Protein AF-A0A8S3IRJ2-F1 (afdb_monomer)

Nearest PDB structures (foldseek):
  6fqr-assembly1_A  TM=7.880E-01  e=3.127E-01  Homo sapiens
  2cqh-assembly1_A  TM=6.986E-01  e=9.608E-02  Homo sapiens
  7yex-assembly1_A  TM=8.022E-01  e=1.017E+00  Mus musculus
  8idf-assembly1_A  TM=6.172E-01  e=3.127E-01  Homo sapiens
  8fnk-assembly1_13  TM=5.328E-01  e=3.565E-01  Trypanosoma brucei

Secondary structure (DSSP, 8-state):
---HHHHHHHHHHHHHHHHHHHT---S-------PPPHHHHHHHHHHHHHHHHHHHHHTEEEEE--TT--HHHHHHHHHHTT---SEEEE-TTSEEEEE-SSHHHHHHHHHHS-TTTTSHHHHHHHHHH--

Mean predicted aligned error: 14.01 Å

Foldseek 3Di:
DDPPPPVVVVVVVVVVVVVVVVPPPPPPPPVPPPPPPPVRVVVVVVVVVVVVVVVQVVQKDKAAADPVDDPVNVVVVCVVLVQDFPDWDADPRRIIITTHPDPVSSVSCPVSDDRCCRPPVVVVVVVVVPD

Organism: NCBI:txid392030

Sequence (131 aa):
MMHVHYNYRLDFSNIILNFLNALHLDDDIYENNKHRSASAIKRRNKQRNLKLKEIQKSYTISRDVSPLWSYAYLKTFLKYHTIQYASLSIMKNNILNLRFNNLYHLQFADHALPTNTFDCEHFSRWIDQNP

Radius of gyration: 32.08 Å; Cα contacts (8 Å, |Δi|>4): 91; chains: 1; bounding box: 80×58×66 Å

Structure (mmCIF, N/CA/C/O backbone):
data_AF-A0A8S3IRJ2-F1
#
_entry.id   AF-A0A8S3IRJ2-F1
#
loop_
_atom_site.group_PDB
_atom_site.id
_atom_site.type_symbol
_atom_site.label_atom_id
_atom_site.label_alt_id
_atom_site.label_comp_id
_atom_site.label_asym_id
_atom_site.label_entity_id
_atom_site.label_seq_id
_atom_site.pdbx_PDB_ins_code
_atom_site.Cartn_x
_atom_site.Cartn_y
_atom_site.Cartn_z
_atom_site.occupancy
_atom_site.B_iso_or_equiv
_atom_site.auth_seq_id
_atom_site.auth_comp_id
_atom_site.auth_asym_id
_atom_site.auth_atom_id
_atom_site.pdbx_PDB_model_num
ATOM 1 N N . MET A 1 1 ? 64.850 -44.206 -16.322 1.00 45.62 1 MET A N 1
ATOM 2 C CA . MET A 1 1 ? 64.138 -42.935 -16.073 1.00 45.62 1 MET A CA 1
ATOM 3 C C . MET A 1 1 ? 63.985 -42.235 -17.418 1.00 45.62 1 MET A C 1
ATOM 5 O O . MET A 1 1 ? 64.905 -41.567 -17.859 1.00 45.62 1 MET A O 1
ATOM 9 N N . MET A 1 2 ? 62.900 -42.521 -18.144 1.00 36.59 2 MET A N 1
ATOM 10 C CA . MET A 1 2 ? 62.625 -41.935 -19.460 1.00 36.59 2 MET A CA 1
ATOM 11 C C . MET A 1 2 ? 61.374 -41.068 -19.345 1.00 36.59 2 MET A C 1
ATOM 13 O O . MET A 1 2 ? 60.336 -41.529 -18.874 1.00 36.59 2 MET A O 1
ATOM 17 N N . HIS A 1 3 ? 61.508 -39.806 -19.744 1.00 52.00 3 HIS A N 1
ATOM 18 C CA . HIS A 1 3 ? 60.465 -38.787 -19.798 1.00 52.00 3 HIS A CA 1
ATOM 19 C C . HIS A 1 3 ? 59.419 -39.124 -20.876 1.00 52.00 3 HIS A C 1
ATOM 21 O O . HIS A 1 3 ? 59.304 -38.437 -21.882 1.00 52.00 3 HIS A O 1
ATOM 27 N N . VAL A 1 4 ? 58.630 -40.183 -20.681 1.00 50.25 4 VAL A N 1
ATOM 28 C CA . VAL A 1 4 ? 57.547 -40.551 -21.618 1.00 50.25 4 VAL A CA 1
ATOM 29 C C . VAL A 1 4 ? 56.324 -39.628 -21.455 1.00 50.25 4 VAL A C 1
ATOM 31 O O . VAL A 1 4 ? 55.451 -39.574 -22.313 1.00 50.25 4 VAL A O 1
ATOM 34 N N . HIS A 1 5 ? 56.272 -38.832 -20.383 1.00 49.53 5 HIS A N 1
ATOM 35 C CA . HIS A 1 5 ? 55.112 -37.997 -20.055 1.00 49.53 5 HIS A CA 1
ATOM 36 C C . HIS A 1 5 ? 55.111 -36.599 -20.706 1.00 49.53 5 HIS A C 1
ATOM 38 O O . HIS A 1 5 ? 54.064 -35.960 -20.761 1.00 49.53 5 HIS A O 1
ATOM 44 N N . TYR A 1 6 ? 56.260 -36.096 -21.183 1.00 49.59 6 TYR A N 1
ATOM 45 C CA . TYR A 1 6 ? 56.361 -34.707 -21.665 1.00 49.59 6 TYR A CA 1
ATOM 46 C C . TYR A 1 6 ? 55.951 -34.552 -23.140 1.00 49.59 6 TYR A C 1
ATOM 48 O O . TYR A 1 6 ? 55.292 -33.575 -23.490 1.00 49.59 6 TYR A O 1
ATOM 56 N N . ASN A 1 7 ? 56.246 -35.549 -23.981 1.00 53.53 7 ASN A N 1
ATOM 57 C CA . ASN A 1 7 ? 55.921 -35.502 -25.414 1.00 53.53 7 ASN A CA 1
ATOM 58 C C . ASN A 1 7 ? 54.410 -35.604 -25.677 1.00 53.53 7 ASN A C 1
ATOM 60 O O . ASN A 1 7 ? 53.880 -34.845 -26.481 1.00 53.53 7 ASN A O 1
ATOM 64 N N . TYR A 1 8 ? 53.687 -36.424 -24.904 1.00 56.03 8 TYR A N 1
ATOM 65 C CA . TYR A 1 8 ? 52.225 -36.539 -25.012 1.00 56.03 8 TYR A CA 1
ATOM 66 C C . TYR A 1 8 ? 51.491 -35.219 -24.744 1.00 56.03 8 TYR A C 1
ATOM 68 O O . TYR A 1 8 ? 50.435 -34.959 -25.318 1.00 56.03 8 TYR A O 1
ATOM 76 N N . ARG A 1 9 ? 52.041 -34.371 -23.867 1.00 57.44 9 ARG A N 1
ATOM 77 C CA . ARG A 1 9 ? 51.439 -33.078 -23.522 1.00 57.44 9 ARG A CA 1
ATOM 78 C C . ARG A 1 9 ? 51.572 -32.072 -24.663 1.00 57.44 9 ARG A C 1
ATOM 80 O O . ARG A 1 9 ? 50.619 -31.343 -24.918 1.00 57.44 9 ARG A O 1
ATOM 87 N N . LEU A 1 10 ? 52.724 -32.072 -25.338 1.00 59.81 10 LEU A N 1
ATOM 88 C CA . LEU A 1 10 ? 52.991 -31.232 -26.506 1.00 59.81 10 LEU A CA 1
ATOM 89 C C . LEU A 1 10 ? 52.119 -31.651 -27.695 1.00 59.81 10 LEU A C 1
ATOM 91 O O . LEU A 1 10 ? 51.469 -30.799 -28.301 1.00 59.81 10 LEU A O 1
ATOM 95 N N . ASP A 1 11 ? 52.010 -32.954 -27.955 1.00 63.59 11 ASP A N 1
ATOM 96 C CA . ASP A 1 11 ? 51.178 -33.482 -29.040 1.00 63.59 11 ASP A CA 1
ATOM 97 C C . ASP A 1 11 ? 49.690 -33.202 -28.806 1.00 63.59 11 ASP A C 1
ATOM 99 O O . ASP A 1 11 ? 48.995 -32.737 -29.709 1.00 63.59 11 ASP A O 1
ATOM 103 N N . PHE A 1 12 ? 49.202 -33.373 -27.574 1.00 66.88 12 PHE A N 1
ATOM 104 C CA . PHE A 1 12 ? 47.819 -33.040 -27.234 1.00 66.88 12 PHE A CA 1
ATOM 105 C C . PHE A 1 12 ? 47.545 -31.533 -27.329 1.00 66.88 12 PHE A C 1
ATOM 107 O O . PHE A 1 12 ? 46.512 -31.129 -27.864 1.00 66.88 12 PHE A O 1
ATOM 114 N N . SER A 1 13 ? 48.478 -30.685 -26.879 1.00 67.25 13 SER A N 1
ATOM 115 C CA . SER A 1 13 ? 48.338 -29.233 -27.037 1.00 67.25 13 SER A CA 1
ATOM 116 C C . SER A 1 13 ? 48.33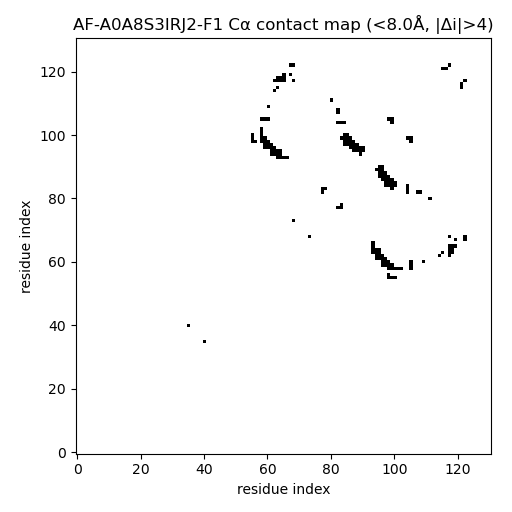6 -28.803 -28.501 1.00 67.25 13 SER A C 1
ATOM 118 O O . SER A 1 13 ? 47.549 -27.934 -28.861 1.00 67.25 13 SER A O 1
ATOM 120 N N . ASN A 1 14 ? 49.135 -29.449 -29.354 1.00 69.44 14 ASN A N 1
ATOM 121 C CA . ASN A 1 14 ? 49.165 -29.177 -30.789 1.00 69.44 14 ASN A CA 1
ATOM 122 C C . ASN A 1 14 ? 47.888 -29.648 -31.488 1.00 69.44 14 ASN A C 1
ATOM 124 O O . ASN A 1 14 ? 47.408 -28.965 -32.386 1.00 69.44 14 ASN A O 1
ATOM 128 N N . ILE A 1 15 ? 47.292 -30.763 -31.056 1.00 75.69 15 ILE A N 1
ATOM 129 C CA . ILE A 1 15 ? 45.990 -31.218 -31.561 1.00 75.69 15 ILE A CA 1
ATOM 130 C C . ILE A 1 15 ? 44.884 -30.232 -31.169 1.00 75.69 15 ILE A C 1
ATOM 132 O O . ILE A 1 15 ? 44.079 -29.868 -32.021 1.00 75.69 15 ILE A O 1
ATOM 136 N N . ILE A 1 16 ? 44.864 -29.745 -29.922 1.00 72.44 16 ILE A N 1
ATOM 137 C CA . ILE A 1 16 ? 43.900 -28.720 -29.486 1.00 72.44 16 ILE A CA 1
ATOM 138 C C . ILE A 1 16 ? 44.114 -27.407 -30.245 1.00 72.44 16 ILE A C 1
ATOM 140 O O . ILE A 1 16 ? 43.148 -26.828 -30.726 1.00 72.44 16 ILE A O 1
ATOM 144 N N . LEU A 1 17 ? 45.359 -26.945 -30.383 1.00 71.31 17 LEU A N 1
ATOM 145 C CA . LEU A 1 17 ? 45.693 -25.728 -31.128 1.00 71.31 17 LEU A CA 1
ATOM 146 C C . LEU A 1 17 ? 45.299 -25.844 -32.598 1.00 71.31 17 LEU A C 1
ATOM 148 O O . LEU A 1 17 ? 44.696 -24.926 -33.137 1.00 71.31 17 LEU A O 1
ATOM 152 N N . ASN A 1 18 ? 45.569 -26.981 -33.234 1.00 73.62 18 ASN A N 1
ATOM 153 C CA . ASN A 1 18 ? 45.168 -27.220 -34.615 1.00 73.62 18 ASN A CA 1
ATOM 154 C C . ASN A 1 18 ? 43.654 -27.357 -34.757 1.00 73.62 18 ASN A C 1
ATOM 156 O O . ASN A 1 18 ? 43.125 -26.920 -35.766 1.00 73.62 18 ASN A O 1
ATOM 160 N N . PHE A 1 19 ? 42.948 -27.902 -33.764 1.00 71.56 19 PHE A N 1
ATOM 161 C CA . PHE A 1 19 ? 41.486 -27.925 -33.749 1.00 71.56 19 PHE A CA 1
ATOM 162 C C . PHE A 1 19 ? 40.896 -26.518 -33.578 1.00 71.56 19 PHE A C 1
ATOM 164 O O . PHE A 1 19 ? 39.970 -26.164 -34.295 1.00 71.56 19 PHE A O 1
ATOM 171 N N . LEU A 1 20 ? 41.458 -25.692 -32.688 1.00 67.81 20 LEU A N 1
ATOM 172 C CA . LEU A 1 20 ? 41.060 -24.291 -32.497 1.00 67.81 20 LEU A CA 1
ATOM 173 C C . LEU A 1 20 ? 41.369 -23.428 -33.725 1.00 67.81 20 LEU A C 1
ATOM 175 O O . LEU A 1 20 ? 40.559 -22.587 -34.096 1.00 67.81 20 LEU A O 1
ATOM 179 N N . ASN A 1 21 ? 42.506 -23.663 -34.377 1.00 67.31 21 ASN A N 1
ATOM 180 C CA . ASN A 1 21 ? 42.867 -22.981 -35.613 1.00 67.31 21 ASN A CA 1
ATOM 181 C C . ASN A 1 21 ? 42.010 -23.484 -36.780 1.00 67.31 21 ASN A C 1
ATOM 183 O O . ASN A 1 21 ? 41.504 -22.683 -37.543 1.00 67.31 21 ASN A O 1
ATOM 187 N N . ALA A 1 22 ? 41.779 -24.792 -36.923 1.00 66.75 22 ALA A N 1
ATOM 188 C CA . ALA A 1 22 ? 40.901 -25.349 -37.959 1.00 66.75 22 ALA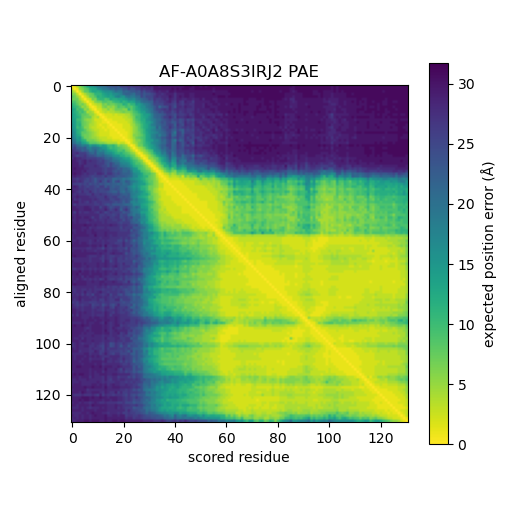 A CA 1
ATOM 189 C C . ALA A 1 22 ? 39.435 -24.951 -37.767 1.00 66.75 22 ALA A C 1
ATOM 191 O O . ALA A 1 22 ? 38.678 -24.929 -38.733 1.00 66.75 22 ALA A O 1
ATOM 192 N N . LEU A 1 23 ? 39.053 -24.612 -36.536 1.00 64.44 23 LEU A N 1
ATOM 193 C CA . LEU A 1 23 ? 37.750 -24.061 -36.229 1.00 64.44 23 LEU A CA 1
ATOM 194 C C . LEU A 1 23 ? 37.517 -22.690 -36.844 1.00 64.44 23 LEU A C 1
ATOM 196 O O . LEU A 1 23 ? 36.357 -22.321 -36.707 1.00 64.44 23 LEU A O 1
ATOM 200 N N . HIS A 1 24 ? 38.533 -22.018 -37.460 1.00 56.50 24 HIS A N 1
ATOM 201 C CA . HIS A 1 24 ? 38.466 -20.735 -38.199 1.00 56.50 24 HIS A CA 1
ATOM 202 C C . HIS A 1 24 ? 37.012 -20.307 -38.313 1.00 56.50 24 HIS A C 1
ATOM 204 O O . HIS A 1 24 ? 36.326 -20.583 -39.299 1.00 56.50 24 HIS A O 1
ATOM 210 N N . LEU A 1 25 ? 36.521 -19.749 -37.204 1.00 56.88 25 LEU A N 1
ATOM 211 C CA . LEU A 1 25 ? 35.229 -19.121 -37.168 1.00 56.88 25 LEU A CA 1
ATOM 212 C C . LEU A 1 25 ? 35.544 -17.921 -38.014 1.00 56.88 25 LEU A C 1
ATOM 214 O O . LEU A 1 25 ? 36.258 -17.041 -37.537 1.00 56.88 25 LEU A O 1
ATOM 218 N N . ASP A 1 26 ? 35.171 -17.994 -39.292 1.00 52.06 26 ASP A N 1
ATOM 219 C CA . ASP A 1 26 ? 35.190 -16.856 -40.185 1.00 52.06 26 ASP A CA 1
ATOM 220 C C . ASP A 1 26 ? 34.823 -15.651 -39.326 1.00 52.06 26 ASP A C 1
ATOM 222 O O . ASP A 1 26 ? 33.768 -15.640 -38.675 1.00 52.06 26 ASP A O 1
ATOM 226 N N . ASP A 1 27 ? 35.744 -14.692 -39.254 1.00 51.06 27 ASP A N 1
ATOM 227 C CA . ASP A 1 27 ? 35.643 -13.432 -38.515 1.00 51.06 27 ASP A CA 1
ATOM 228 C C . ASP A 1 27 ? 34.528 -12.530 -39.102 1.00 51.06 27 ASP A C 1
ATOM 230 O O . ASP A 1 27 ? 34.611 -11.308 -39.110 1.00 51.06 27 ASP A O 1
ATOM 234 N N . ASP A 1 28 ? 33.442 -13.142 -39.568 1.00 54.22 28 ASP A N 1
ATOM 235 C CA . ASP A 1 28 ? 32.173 -12.569 -39.972 1.00 54.22 28 ASP A CA 1
ATOM 236 C C . ASP A 1 28 ? 31.080 -12.857 -38.930 1.00 54.22 28 ASP A C 1
ATOM 238 O O . ASP A 1 28 ? 29.880 -12.772 -39.215 1.00 54.22 28 ASP A O 1
ATOM 242 N N . ILE A 1 29 ? 31.452 -13.038 -37.656 1.00 51.25 29 ILE A N 1
ATOM 243 C CA . ILE A 1 29 ? 30.602 -12.484 -36.599 1.00 51.25 29 ILE A CA 1
ATOM 244 C C . ILE A 1 29 ? 30.775 -10.966 -36.678 1.00 51.25 29 ILE A C 1
ATOM 246 O O . ILE A 1 29 ? 31.377 -10.330 -35.816 1.00 51.25 29 ILE A O 1
ATOM 250 N N . TYR A 1 30 ? 30.190 -10.359 -37.716 1.00 50.56 30 TYR A N 1
ATOM 251 C CA . TYR A 1 30 ? 29.644 -9.024 -37.582 1.00 50.56 30 TYR A CA 1
ATOM 252 C C . TYR A 1 30 ? 28.709 -9.121 -36.381 1.00 50.56 30 TYR A C 1
ATOM 254 O O . TYR A 1 30 ? 27.543 -9.513 -36.505 1.00 50.56 30 TYR A O 1
ATOM 262 N N . GLU A 1 31 ? 29.232 -8.795 -35.198 1.00 52.94 31 GLU A N 1
ATOM 263 C CA . GLU A 1 31 ? 28.433 -8.364 -34.078 1.00 52.94 31 GLU A CA 1
ATOM 264 C C . GLU A 1 31 ? 27.661 -7.170 -34.613 1.00 52.94 31 GLU A C 1
ATOM 266 O O . GLU A 1 31 ? 28.078 -6.012 -34.575 1.00 52.94 31 GLU A O 1
ATOM 271 N N . ASN A 1 32 ? 26.497 -7.476 -35.169 1.00 53.75 32 ASN A N 1
ATOM 272 C CA . ASN A 1 32 ? 25.446 -6.538 -35.431 1.00 53.75 32 ASN A CA 1
ATOM 273 C C . ASN A 1 32 ? 24.942 -6.182 -34.035 1.00 53.75 32 ASN A C 1
ATOM 275 O O . ASN A 1 32 ? 23.872 -6.616 -33.600 1.00 53.75 32 ASN A O 1
ATOM 279 N N . ASN A 1 33 ? 25.773 -5.432 -33.305 1.00 57.97 33 ASN A N 1
ATOM 280 C CA . ASN A 1 33 ? 25.477 -4.740 -32.077 1.00 57.97 33 ASN A CA 1
ATOM 281 C C . ASN A 1 33 ? 24.428 -3.707 -32.471 1.00 57.97 33 ASN A C 1
ATOM 283 O O . ASN A 1 33 ? 24.690 -2.510 -32.561 1.00 57.97 33 ASN A O 1
ATOM 287 N N . LYS A 1 34 ? 23.206 -4.185 -32.743 1.00 63.62 34 LYS A N 1
ATOM 288 C CA . LYS A 1 34 ? 21.981 -3.406 -32.878 1.00 63.62 34 LYS A CA 1
ATOM 289 C C . LYS A 1 34 ? 21.650 -2.893 -31.487 1.00 63.62 34 LYS A C 1
ATOM 291 O O . LYS A 1 34 ? 20.633 -3.227 -30.875 1.00 63.62 34 LYS A O 1
ATOM 296 N N . HIS A 1 35 ? 22.560 -2.085 -30.967 1.00 71.69 35 HIS A N 1
ATOM 297 C CA . HIS A 1 35 ? 22.385 -1.346 -29.757 1.00 71.69 35 HIS A CA 1
ATOM 298 C C . HIS A 1 35 ? 21.279 -0.353 -30.065 1.00 71.69 35 HIS A C 1
ATOM 300 O O . HIS A 1 35 ? 21.356 0.461 -30.988 1.00 71.69 35 HIS A O 1
ATOM 306 N N . ARG A 1 36 ? 20.174 -0.483 -29.337 1.00 76.12 36 ARG A N 1
ATOM 307 C CA . ARG A 1 36 ? 19.065 0.451 -29.481 1.00 76.12 36 ARG A CA 1
ATOM 308 C C . ARG A 1 36 ? 19.604 1.856 -29.241 1.00 76.12 36 ARG A C 1
ATOM 310 O O . ARG A 1 36 ? 20.340 2.073 -28.279 1.00 76.12 36 ARG A O 1
ATOM 317 N N . SER A 1 37 ? 19.189 2.804 -30.076 1.00 87.56 37 SER A N 1
ATOM 318 C CA . SER A 1 37 ? 19.514 4.208 -29.850 1.00 87.56 37 SER A CA 1
ATOM 319 C C . SER A 1 37 ? 19.069 4.637 -28.447 1.00 87.56 37 SER A C 1
ATOM 321 O O . SER A 1 37 ? 18.091 4.116 -27.890 1.00 87.56 37 SER A O 1
ATOM 323 N N . ALA A 1 38 ? 19.753 5.627 -27.876 1.00 87.31 38 ALA A N 1
ATOM 324 C CA . ALA A 1 38 ? 19.397 6.170 -26.567 1.00 87.31 38 ALA A CA 1
ATOM 325 C C . ALA A 1 38 ? 17.920 6.610 -26.507 1.00 87.31 38 ALA A C 1
ATOM 327 O O . ALA A 1 38 ? 17.234 6.383 -25.507 1.00 87.31 38 ALA A O 1
ATOM 328 N N . SER A 1 39 ? 17.389 7.160 -27.606 1.00 91.88 39 SER A N 1
ATOM 329 C CA . SER A 1 39 ? 15.978 7.539 -27.728 1.00 91.88 39 SER A CA 1
ATOM 330 C C . SER A 1 39 ? 15.035 6.328 -27.699 1.00 91.88 39 SER A C 1
ATOM 332 O O . SER A 1 39 ? 14.017 6.366 -27.000 1.00 91.88 39 SER A O 1
ATOM 334 N N . ALA A 1 40 ? 15.381 5.222 -28.367 1.00 89.62 40 ALA A N 1
ATOM 335 C CA . ALA A 1 40 ? 14.606 3.982 -28.333 1.00 89.62 40 ALA A CA 1
ATOM 336 C C . ALA A 1 40 ? 14.619 3.325 -26.940 1.00 89.62 40 ALA A C 1
ATOM 338 O O . ALA A 1 40 ? 13.572 2.874 -26.463 1.00 89.62 40 ALA A O 1
ATOM 339 N N . ILE A 1 41 ? 15.766 3.326 -26.248 1.00 89.50 41 ILE A N 1
ATOM 340 C CA . ILE A 1 41 ? 15.876 2.853 -24.857 1.00 89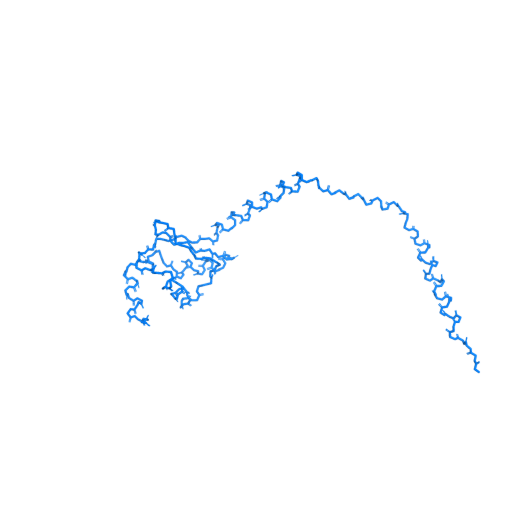.50 41 ILE A CA 1
ATOM 341 C C . ILE A 1 41 ? 15.015 3.720 -23.931 1.00 89.50 41 ILE A C 1
ATOM 343 O O . ILE A 1 41 ? 14.204 3.187 -23.169 1.00 89.50 41 ILE A O 1
ATOM 347 N N . LYS A 1 42 ? 15.127 5.051 -24.032 1.00 94.12 42 LYS A N 1
ATOM 348 C CA . LYS A 1 42 ? 14.343 6.002 -23.229 1.00 94.12 42 LYS A CA 1
ATOM 349 C C . LYS A 1 42 ? 12.842 5.805 -23.439 1.00 94.12 42 LYS A C 1
ATOM 351 O O . LYS A 1 42 ? 12.093 5.749 -22.463 1.00 94.12 42 LYS A O 1
ATOM 356 N N . ARG A 1 43 ? 12.396 5.627 -24.690 1.00 92.06 43 ARG A N 1
ATOM 357 C CA . ARG A 1 43 ? 10.988 5.351 -25.020 1.00 92.06 43 ARG A CA 1
ATOM 358 C C . ARG A 1 43 ? 10.505 4.043 -24.390 1.00 92.06 43 ARG A C 1
ATOM 360 O O . ARG A 1 43 ? 9.453 4.039 -23.752 1.00 92.06 43 ARG A O 1
ATOM 367 N N . ARG A 1 44 ? 11.285 2.959 -24.500 1.00 93.31 44 ARG A N 1
ATOM 368 C CA . ARG A 1 44 ? 10.962 1.663 -23.877 1.00 93.31 44 ARG A CA 1
ATOM 369 C C . ARG A 1 44 ? 10.860 1.775 -22.356 1.00 93.31 44 ARG A C 1
ATOM 371 O O . ARG A 1 44 ? 9.898 1.290 -21.770 1.00 93.31 44 ARG A O 1
ATOM 378 N N . ASN A 1 45 ? 11.833 2.417 -21.714 1.00 93.81 45 ASN A N 1
ATOM 379 C CA . ASN A 1 45 ? 11.854 2.567 -20.260 1.00 93.81 45 ASN A CA 1
ATOM 380 C C . ASN A 1 45 ? 10.689 3.436 -19.772 1.00 93.81 45 ASN A C 1
ATOM 382 O O . ASN A 1 45 ? 10.067 3.098 -18.771 1.00 93.81 45 ASN A O 1
ATOM 386 N N . LYS A 1 46 ? 10.322 4.493 -20.513 1.00 94.69 46 LYS A N 1
ATOM 387 C CA . LYS A 1 46 ? 9.113 5.282 -20.233 1.00 94.69 46 LYS A CA 1
ATOM 388 C C . LYS A 1 46 ? 7.861 4.400 -20.246 1.00 94.69 46 LYS A C 1
ATOM 390 O O . LYS A 1 46 ? 7.110 4.423 -19.279 1.00 94.69 46 LYS A O 1
ATOM 395 N N . GLN A 1 47 ? 7.664 3.594 -21.292 1.00 92.94 47 GLN A N 1
ATOM 396 C CA . GLN A 1 47 ? 6.521 2.672 -21.382 1.00 92.94 47 GLN A CA 1
ATOM 397 C C . GLN A 1 47 ? 6.521 1.638 -20.249 1.00 92.94 47 GLN A C 1
ATOM 399 O O . GLN A 1 47 ? 5.491 1.418 -19.618 1.00 92.94 47 GLN A O 1
ATOM 404 N N . ARG A 1 48 ? 7.678 1.037 -19.945 1.00 92.62 48 ARG A N 1
ATOM 405 C CA . ARG A 1 48 ? 7.826 0.095 -18.826 1.00 92.62 48 ARG A CA 1
ATOM 406 C C . ARG A 1 48 ? 7.470 0.748 -17.490 1.00 92.62 48 ARG A C 1
ATOM 408 O O . ARG A 1 48 ? 6.729 0.161 -16.713 1.00 92.62 48 ARG A O 1
ATOM 415 N N . ASN A 1 49 ? 7.961 1.957 -17.235 1.00 93.06 49 ASN A N 1
ATOM 416 C CA . ASN A 1 49 ? 7.694 2.677 -15.993 1.00 93.06 49 ASN A CA 1
ATOM 417 C C . ASN A 1 49 ? 6.217 3.051 -15.849 1.00 93.06 49 ASN A C 1
ATOM 419 O O . ASN A 1 49 ? 5.694 2.995 -14.742 1.00 93.06 49 ASN A O 1
ATOM 423 N N . LEU A 1 50 ? 5.539 3.409 -16.944 1.00 92.06 50 LEU A N 1
ATOM 424 C CA . LEU A 1 50 ? 4.096 3.660 -16.929 1.00 92.06 50 LEU A CA 1
ATOM 425 C C . LEU A 1 50 ? 3.319 2.396 -16.545 1.00 92.06 50 LEU A C 1
ATOM 427 O O . LEU A 1 50 ? 2.555 2.441 -15.587 1.00 92.06 50 LEU A O 1
ATOM 431 N N . LYS A 1 51 ? 3.616 1.257 -17.184 1.00 89.69 51 LYS A N 1
ATOM 432 C CA . LYS A 1 51 ? 3.008 -0.038 -16.832 1.00 89.69 51 LYS A CA 1
ATOM 433 C C . LYS A 1 51 ? 3.250 -0.416 -15.370 1.00 89.69 51 LYS A C 1
ATOM 435 O O . LYS A 1 51 ? 2.335 -0.833 -14.673 1.00 89.69 51 LYS A O 1
ATOM 440 N N . LEU A 1 52 ? 4.477 -0.236 -14.875 1.00 85.88 52 LEU A N 1
ATOM 441 C CA . LEU A 1 52 ? 4.800 -0.505 -13.471 1.00 85.88 52 LEU A CA 1
ATOM 442 C C . LEU A 1 52 ? 4.020 0.404 -12.513 1.00 85.88 52 LEU A C 1
ATOM 444 O O . LEU A 1 52 ? 3.567 -0.068 -11.475 1.00 85.88 52 LEU A O 1
ATOM 448 N N . LYS A 1 53 ? 3.835 1.685 -12.853 1.00 85.12 53 LYS A N 1
ATOM 449 C CA . LYS A 1 53 ? 3.011 2.606 -12.056 1.00 85.12 53 LYS A CA 1
ATOM 450 C C . LYS A 1 53 ? 1.545 2.180 -12.028 1.00 85.12 53 LYS A C 1
ATOM 452 O O . LYS A 1 53 ? 0.926 2.276 -10.976 1.00 85.12 53 LYS A O 1
ATOM 457 N N . GLU A 1 54 ? 0.999 1.718 -13.149 1.00 83.38 54 GLU A N 1
ATOM 458 C CA . GLU A 1 54 ? -0.372 1.195 -13.216 1.00 83.38 54 GLU A CA 1
ATOM 459 C C . GLU A 1 54 ? -0.537 -0.048 -12.338 1.00 83.38 54 GLU A C 1
ATOM 461 O O . GLU A 1 54 ? -1.441 -0.085 -11.510 1.00 83.38 54 GLU A O 1
ATOM 466 N N . ILE A 1 55 ? 0.399 -0.999 -12.419 1.00 81.69 55 ILE A N 1
ATOM 467 C CA . ILE A 1 55 ? 0.401 -2.202 -11.571 1.00 81.69 55 ILE A CA 1
ATOM 468 C C . ILE A 1 55 ? 0.508 -1.834 -10.080 1.00 81.69 55 ILE A C 1
ATOM 470 O O . ILE A 1 55 ? -0.184 -2.391 -9.232 1.00 81.69 55 ILE A O 1
ATOM 474 N N . GLN A 1 56 ? 1.354 -0.863 -9.729 1.00 77.00 56 GLN A N 1
ATOM 475 C CA . GLN A 1 56 ? 1.469 -0.399 -8.342 1.00 77.00 56 GLN A CA 1
ATOM 476 C C . GLN A 1 56 ? 0.180 0.261 -7.843 1.00 77.00 56 GLN A C 1
ATOM 478 O O . GLN A 1 56 ? -0.212 0.038 -6.699 1.00 77.00 56 GLN A O 1
ATOM 483 N N . LYS A 1 57 ? -0.492 1.049 -8.692 1.00 77.88 57 LYS A N 1
ATOM 484 C CA . LYS A 1 57 ? -1.804 1.621 -8.368 1.00 77.88 57 LYS A CA 1
ATOM 485 C C . LYS A 1 57 ? -2.860 0.536 -8.170 1.00 77.88 57 LYS A C 1
ATOM 487 O O . LYS A 1 57 ? -3.633 0.651 -7.230 1.00 77.88 57 LYS A O 1
ATOM 492 N N . SER A 1 58 ? -2.858 -0.527 -8.982 1.00 83.38 58 SER A N 1
ATOM 493 C CA . SER A 1 58 ? -3.798 -1.645 -8.802 1.00 83.38 58 SER A CA 1
ATOM 494 C C . SER A 1 58 ? -3.568 -2.432 -7.512 1.00 83.38 58 SER A C 1
ATOM 496 O O . SER A 1 58 ? -4.467 -3.132 -7.067 1.00 83.38 58 SER A O 1
ATOM 498 N N . TYR A 1 59 ? -2.387 -2.310 -6.897 1.00 91.94 59 TYR A N 1
ATOM 499 C CA . TYR A 1 59 ? -2.056 -2.944 -5.620 1.00 91.94 59 TYR A CA 1
ATOM 500 C C . TYR A 1 59 ? -2.127 -1.974 -4.441 1.00 91.94 59 TYR A C 1
ATOM 502 O O . TYR A 1 59 ? -1.305 -2.047 -3.532 1.00 91.94 59 TYR A O 1
ATOM 510 N N . THR A 1 60 ? -3.075 -1.037 -4.456 1.00 92.81 60 THR A N 1
ATOM 511 C CA . THR A 1 60 ? -3.258 -0.067 -3.372 1.00 92.81 60 THR A CA 1
ATOM 512 C C . THR A 1 60 ? -4.705 -0.066 -2.889 1.00 92.81 60 THR A C 1
ATOM 514 O O . THR A 1 60 ? -5.619 0.059 -3.696 1.00 92.81 60 THR A O 1
ATOM 517 N N . ILE A 1 61 ? -4.902 -0.171 -1.575 1.00 93.19 61 ILE A N 1
ATOM 518 C CA . ILE A 1 61 ? -6.192 0.028 -0.908 1.00 93.19 61 ILE A CA 1
ATOM 519 C C . ILE A 1 61 ? -6.205 1.442 -0.328 1.00 93.19 61 ILE A C 1
ATOM 521 O O . ILE A 1 61 ? -5.266 1.832 0.370 1.00 93.19 61 ILE A O 1
ATOM 525 N N . SER A 1 62 ? -7.274 2.186 -0.602 1.00 92.75 62 SER A N 1
ATOM 526 C CA . SER A 1 62 ? -7.522 3.519 -0.050 1.00 92.75 62 SER A CA 1
ATOM 527 C C . SER A 1 62 ? -8.757 3.470 0.846 1.00 92.75 62 SER A C 1
ATOM 529 O O . SER A 1 62 ? -9.811 3.015 0.404 1.00 92.75 62 SER A O 1
ATOM 531 N N . ARG A 1 63 ? -8.632 3.913 2.099 1.00 93.00 63 ARG A N 1
ATOM 532 C CA . ARG A 1 63 ? -9.732 3.961 3.078 1.00 93.00 63 ARG A CA 1
ATOM 533 C C . ARG A 1 63 ? -9.731 5.296 3.800 1.00 93.00 63 ARG A C 1
ATOM 535 O O . ARG A 1 63 ? -8.665 5.869 4.018 1.00 93.00 63 ARG A O 1
ATOM 542 N N . ASP A 1 64 ? -10.904 5.754 4.207 1.00 93.38 64 ASP A N 1
ATOM 543 C CA . ASP A 1 64 ? -10.994 6.864 5.147 1.00 93.38 64 ASP A CA 1
ATOM 544 C C . ASP A 1 64 ? -10.501 6.397 6.519 1.00 93.38 64 ASP A C 1
ATOM 546 O O . ASP A 1 64 ? -10.732 5.256 6.925 1.00 93.38 64 ASP A O 1
ATOM 550 N N . VAL A 1 65 ? -9.777 7.265 7.217 1.00 94.81 65 VAL A N 1
ATOM 551 C CA . VAL A 1 65 ? -9.224 6.978 8.540 1.00 94.81 65 VAL A CA 1
ATOM 552 C C . VAL A 1 65 ? -9.582 8.093 9.508 1.00 94.81 65 VAL A C 1
ATOM 554 O O . VAL A 1 65 ? -9.463 9.274 9.199 1.00 94.81 65 VAL A O 1
ATOM 557 N N . SER A 1 66 ? -10.029 7.737 10.707 1.00 93.94 66 SER A N 1
ATOM 558 C CA . SER A 1 66 ? -10.264 8.728 11.752 1.00 93.94 66 SER A CA 1
ATOM 559 C C . SER A 1 66 ? -8.939 9.364 12.210 1.00 93.94 66 SER A C 1
ATOM 561 O O . SER A 1 66 ? -7.943 8.652 12.350 1.00 93.94 66 SER A O 1
ATOM 563 N N . PRO A 1 67 ? -8.910 10.672 12.534 1.00 90.88 67 PRO A N 1
ATOM 564 C CA . PRO A 1 67 ? -7.731 11.343 13.093 1.00 90.88 67 PRO A CA 1
ATOM 565 C C . PRO A 1 67 ? -7.167 10.707 14.374 1.00 90.88 67 PRO A C 1
ATOM 567 O O . PRO A 1 67 ? -6.023 10.974 14.733 1.00 90.88 67 PRO A O 1
ATOM 570 N N . LEU A 1 68 ? -7.958 9.882 15.071 1.00 91.69 68 LEU A N 1
ATOM 571 C CA . LEU A 1 68 ? -7.528 9.146 16.265 1.00 91.69 68 LEU A CA 1
ATOM 572 C C . LEU A 1 68 ? -6.462 8.084 15.948 1.00 91.69 68 LEU A C 1
ATOM 574 O O . LEU A 1 68 ? -5.601 7.782 16.778 1.00 91.69 68 LEU A O 1
ATOM 578 N N . TRP A 1 69 ? -6.480 7.547 14.728 1.00 92.50 69 TRP A N 1
ATOM 579 C CA . TRP A 1 69 ? -5.512 6.565 14.262 1.00 92.50 69 TRP A CA 1
ATOM 580 C C . TRP A 1 69 ? -4.169 7.224 13.960 1.00 92.50 69 TRP A C 1
ATOM 582 O O . TRP A 1 69 ? -3.865 7.634 12.837 1.00 92.50 69 TRP A O 1
ATOM 592 N N . SER A 1 70 ? -3.315 7.280 14.980 1.00 91.75 70 SER A N 1
ATOM 593 C CA . SER A 1 70 ? -1.918 7.649 14.784 1.00 91.75 70 SER A CA 1
ATOM 594 C C . SER A 1 70 ? -1.207 6.640 13.874 1.00 91.75 70 SER A C 1
ATOM 596 O O . SER A 1 70 ? -1.549 5.456 13.801 1.00 91.75 70 SER A O 1
ATOM 598 N N . TYR A 1 71 ? -0.138 7.089 13.217 1.00 92.25 71 TYR A N 1
ATOM 599 C CA . TYR A 1 71 ? 0.684 6.216 12.378 1.00 92.25 71 TYR A CA 1
ATOM 600 C C . TYR A 1 71 ? 1.273 5.024 13.157 1.00 92.25 71 TYR A C 1
ATOM 602 O O . TYR A 1 71 ? 1.458 3.948 12.590 1.00 92.25 71 TYR A O 1
ATOM 610 N N . ALA A 1 72 ? 1.549 5.194 14.455 1.00 92.62 72 ALA A N 1
ATOM 611 C CA . ALA A 1 72 ? 2.020 4.115 15.320 1.00 92.62 72 ALA A CA 1
ATOM 612 C C . ALA A 1 72 ? 0.922 3.069 15.565 1.00 92.62 72 ALA A C 1
ATOM 614 O O . ALA A 1 72 ? 1.171 1.880 15.369 1.00 92.62 72 ALA A O 1
ATOM 615 N N . TYR A 1 73 ? -0.298 3.506 15.896 1.00 93.62 73 TYR A N 1
ATOM 616 C CA . TYR A 1 73 ? -1.431 2.602 16.117 1.00 93.62 73 TYR A CA 1
ATOM 617 C C . TYR A 1 73 ? -1.785 1.811 14.864 1.00 93.62 73 TYR A C 1
ATOM 619 O O . TYR A 1 73 ? -1.947 0.597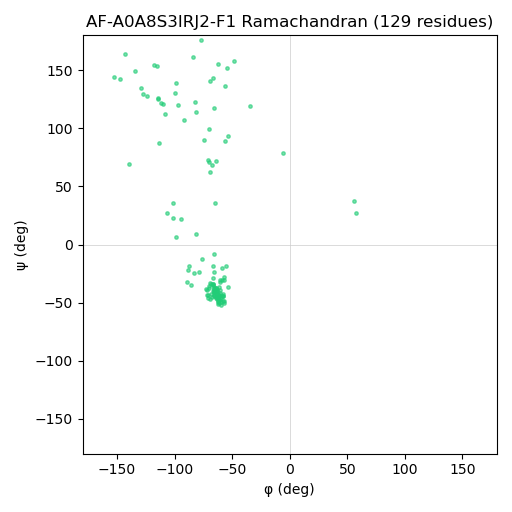 14.939 1.00 93.62 73 TYR A O 1
ATOM 627 N N . LEU A 1 74 ? -1.794 2.461 13.697 1.00 94.38 74 LEU A N 1
ATOM 628 C CA . LEU A 1 74 ? -2.032 1.784 12.422 1.00 94.38 74 LEU A CA 1
ATOM 629 C C . LEU A 1 74 ? -1.020 0.664 12.170 1.00 94.38 74 LEU A C 1
ATOM 631 O O . LEU A 1 74 ? -1.401 -0.434 11.778 1.00 94.38 74 LEU A O 1
ATOM 635 N N . LYS A 1 75 ? 0.271 0.902 12.428 1.00 94.69 75 LYS A N 1
ATOM 636 C CA . LYS A 1 75 ? 1.294 -0.144 12.277 1.00 94.69 75 LYS A CA 1
ATOM 637 C C . LYS A 1 75 ? 1.053 -1.321 13.214 1.00 94.69 75 LYS A C 1
ATOM 639 O O . LYS A 1 75 ? 1.153 -2.466 12.777 1.00 94.69 75 LYS A O 1
ATOM 644 N N . THR A 1 76 ? 0.765 -1.046 14.483 1.00 94.50 76 THR A N 1
ATOM 645 C CA . THR A 1 76 ? 0.526 -2.087 15.489 1.00 94.50 76 THR A CA 1
ATOM 646 C C . THR A 1 76 ? -0.715 -2.904 15.144 1.00 94.50 76 THR A C 1
ATOM 648 O O . THR A 1 76 ? -0.648 -4.130 15.133 1.00 94.50 76 THR A O 1
ATOM 651 N N . PHE A 1 77 ? -1.805 -2.242 14.762 1.00 94.69 77 PHE A N 1
ATOM 652 C CA . PHE A 1 77 ? -3.049 -2.876 14.340 1.00 94.69 77 PHE A CA 1
ATOM 653 C C . PHE A 1 77 ? -2.864 -3.759 13.100 1.00 94.69 77 PHE A C 1
ATOM 655 O O . PHE A 1 77 ? -3.207 -4.939 13.112 1.00 94.69 77 PHE A O 1
ATOM 662 N N . LEU A 1 78 ? -2.244 -3.234 12.038 1.00 95.06 78 LEU A N 1
ATOM 663 C CA . LEU A 1 78 ? -1.989 -4.010 10.818 1.00 95.06 78 LEU A CA 1
ATOM 664 C C . LEU A 1 78 ? -1.089 -5.220 11.097 1.00 95.06 78 LEU A C 1
ATOM 666 O O . LEU A 1 78 ? -1.303 -6.292 10.533 1.00 95.06 78 LEU A O 1
ATOM 670 N N . LYS A 1 79 ? -0.110 -5.073 11.998 1.00 94.44 79 LYS A N 1
ATOM 671 C CA . LYS A 1 79 ? 0.743 -6.178 12.442 1.00 94.44 79 LYS A CA 1
ATOM 672 C C . LYS A 1 79 ? -0.049 -7.231 13.219 1.00 94.44 79 LYS A C 1
ATOM 674 O O . LYS A 1 79 ? 0.152 -8.416 12.966 1.00 94.44 79 LYS A O 1
ATOM 679 N N . TYR A 1 80 ? -0.936 -6.816 14.124 1.00 93.81 80 TYR A N 1
ATOM 680 C CA . TYR A 1 80 ? -1.814 -7.711 14.883 1.00 93.81 80 TYR A CA 1
ATOM 681 C C . TYR A 1 80 ? -2.689 -8.560 13.950 1.00 93.81 80 TYR A C 1
ATOM 683 O O . TYR A 1 80 ? -2.769 -9.773 14.108 1.00 93.81 80 TYR A O 1
ATOM 691 N N . HIS A 1 81 ? -3.231 -7.949 12.894 1.00 91.69 81 HIS A N 1
ATOM 692 C CA . HIS A 1 81 ? -4.005 -8.640 11.858 1.00 91.69 81 HIS A CA 1
ATOM 693 C C . HIS A 1 81 ? -3.154 -9.344 10.788 1.00 91.69 81 HIS A C 1
ATOM 695 O O . HIS A 1 81 ? -3.687 -9.825 9.789 1.00 91.69 81 HIS A O 1
ATOM 701 N N . THR A 1 82 ? -1.834 -9.441 10.971 1.00 94.62 82 THR A N 1
ATOM 702 C CA . THR A 1 82 ? -0.894 -10.104 10.045 1.00 94.62 82 THR A CA 1
ATOM 703 C C . THR A 1 82 ? -0.899 -9.543 8.615 1.00 94.62 82 THR A C 1
ATOM 705 O O . THR A 1 82 ? -0.550 -10.227 7.652 1.00 94.62 82 THR A O 1
ATOM 708 N N . ILE A 1 83 ? -1.251 -8.267 8.456 1.00 95.12 83 ILE A N 1
ATOM 709 C CA . ILE A 1 83 ? -1.361 -7.615 7.151 1.00 95.12 83 ILE A CA 1
ATOM 710 C C . ILE A 1 83 ? 0.021 -7.180 6.670 1.00 95.12 83 ILE A C 1
ATOM 712 O O . ILE A 1 83 ? 0.654 -6.280 7.226 1.00 95.12 83 ILE A O 1
ATOM 716 N N . GLN A 1 84 ? 0.480 -7.806 5.589 1.00 93.81 84 GLN A N 1
ATOM 717 C CA . GLN A 1 84 ? 1.767 -7.510 4.968 1.00 93.81 84 GLN A CA 1
ATOM 718 C C . GLN A 1 84 ? 1.603 -6.458 3.875 1.00 93.81 84 GLN A C 1
ATOM 720 O O . GLN A 1 84 ? 1.100 -6.744 2.792 1.00 93.81 84 GLN A O 1
ATOM 725 N N . TYR A 1 85 ? 2.062 -5.240 4.143 1.00 94.62 85 TYR A N 1
ATOM 726 C CA . TYR A 1 85 ? 2.023 -4.131 3.195 1.00 94.62 85 TYR A CA 1
ATOM 727 C C . TYR A 1 85 ? 3.439 -3.650 2.851 1.00 94.62 85 TYR A C 1
ATOM 729 O O . TYR A 1 85 ? 4.389 -3.796 3.615 1.00 94.62 85 TYR A O 1
ATOM 737 N N . ALA A 1 86 ? 3.581 -3.055 1.672 1.00 92.81 86 ALA A N 1
ATOM 738 C CA . ALA A 1 86 ? 4.827 -2.486 1.169 1.00 92.81 86 ALA A CA 1
ATOM 739 C C . ALA A 1 86 ? 5.010 -1.019 1.572 1.00 92.81 86 ALA A C 1
ATOM 741 O O . ALA A 1 86 ? 6.132 -0.537 1.706 1.00 92.81 86 ALA A O 1
ATOM 742 N N . SER A 1 87 ? 3.913 -0.268 1.684 1.00 93.06 87 SER A N 1
ATOM 743 C CA . SER A 1 87 ? 3.934 1.132 2.106 1.00 93.06 87 SER A CA 1
ATOM 744 C C . SER A 1 87 ? 2.615 1.514 2.769 1.00 93.06 87 SER A C 1
ATOM 746 O O . SER A 1 87 ? 1.557 1.040 2.358 1.00 93.06 87 SER A O 1
ATOM 748 N N . LEU A 1 88 ? 2.715 2.365 3.787 1.00 95.06 88 LEU A N 1
ATOM 749 C CA . LEU A 1 88 ? 1.616 2.945 4.550 1.00 95.06 88 LEU A CA 1
ATOM 750 C C . LEU A 1 88 ? 1.764 4.462 4.466 1.00 95.06 88 LEU A C 1
ATOM 752 O O . LEU A 1 88 ? 2.841 4.989 4.749 1.00 95.06 88 LEU A O 1
ATOM 756 N N . SER A 1 89 ? 0.708 5.165 4.075 1.00 93.50 89 SER A N 1
ATOM 757 C CA . SER A 1 89 ? 0.721 6.628 4.002 1.00 93.50 89 SER A CA 1
ATOM 758 C C . SER A 1 89 ? -0.649 7.198 4.327 1.00 93.50 89 SER A C 1
ATOM 760 O O . SER A 1 89 ? -1.658 6.618 3.941 1.00 93.50 89 SER A O 1
ATOM 762 N N . ILE A 1 90 ? -0.670 8.333 5.022 1.00 92.38 90 ILE A N 1
ATOM 763 C CA . ILE A 1 90 ? -1.891 9.079 5.332 1.00 92.38 90 ILE A CA 1
ATOM 764 C C . ILE A 1 90 ? -1.829 10.385 4.545 1.00 92.38 90 ILE A C 1
ATOM 766 O O . ILE A 1 90 ? -0.866 11.146 4.661 1.00 92.38 90 ILE A O 1
ATOM 770 N N . MET A 1 91 ? -2.825 10.619 3.699 1.00 89.00 91 MET A N 1
ATOM 771 C CA . MET A 1 91 ? -2.964 11.860 2.941 1.00 89.00 91 MET A CA 1
ATOM 772 C C . MET A 1 91 ? -3.662 12.937 3.784 1.00 89.00 91 MET A C 1
ATOM 774 O O . MET A 1 91 ? -4.336 12.639 4.764 1.00 89.00 91 MET A O 1
ATOM 778 N N . LYS A 1 92 ? -3.519 14.211 3.392 1.00 84.25 92 LYS A N 1
ATOM 779 C CA . LYS A 1 92 ? -4.036 15.372 4.149 1.00 84.25 92 LYS A CA 1
ATOM 780 C C . LYS A 1 92 ? -5.554 15.366 4.386 1.00 84.25 92 LYS A C 1
ATOM 782 O O . LYS A 1 92 ? -6.025 16.068 5.266 1.00 84.25 92 LYS A O 1
ATOM 787 N N . ASN A 1 93 ? -6.308 14.612 3.596 1.00 88.38 93 ASN A N 1
ATOM 788 C CA . ASN A 1 93 ? -7.755 14.436 3.710 1.00 88.38 93 ASN A CA 1
ATOM 789 C C . ASN A 1 93 ? -8.142 13.198 4.535 1.00 88.38 93 ASN A C 1
ATOM 791 O O . ASN A 1 93 ? -9.237 12.681 4.361 1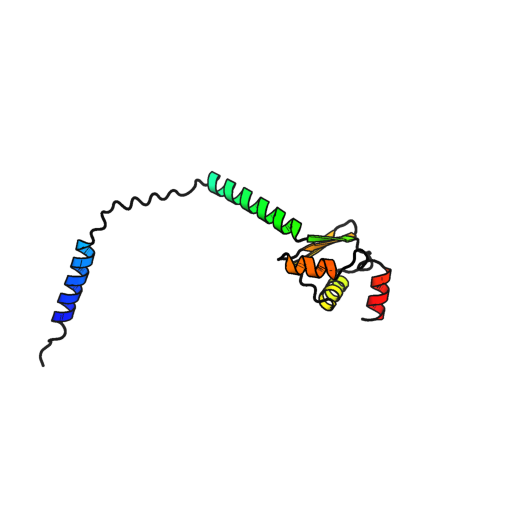.00 88.38 93 ASN A O 1
ATOM 795 N N . ASN A 1 94 ? -7.241 12.716 5.395 1.00 90.88 94 ASN A N 1
ATOM 796 C C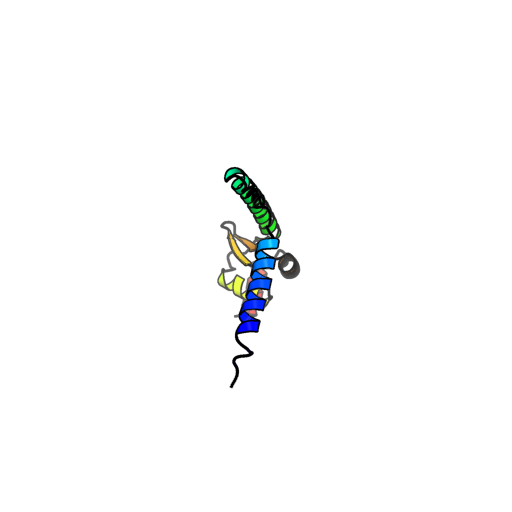A . ASN A 1 94 ? -7.436 11.522 6.211 1.00 90.88 94 ASN A CA 1
ATOM 797 C C . ASN A 1 94 ? -7.779 10.276 5.384 1.00 90.88 94 ASN A C 1
ATOM 799 O O . ASN A 1 94 ? -8.573 9.438 5.796 1.00 90.88 94 ASN A O 1
ATOM 803 N N . ILE A 1 95 ? -7.150 10.151 4.213 1.00 92.44 95 ILE A N 1
ATOM 804 C CA . ILE A 1 95 ? -7.187 8.921 3.427 1.00 92.44 95 ILE A CA 1
ATOM 805 C C . ILE A 1 95 ? -5.927 8.122 3.723 1.00 92.44 95 ILE A C 1
ATOM 807 O O . ILE A 1 95 ? -4.803 8.572 3.473 1.00 92.44 95 ILE A O 1
ATOM 811 N N . LEU A 1 96 ? -6.128 6.917 4.238 1.00 94.50 96 LEU A N 1
ATOM 812 C CA . LEU A 1 96 ? -5.112 5.904 4.417 1.00 94.50 96 LEU A CA 1
ATOM 813 C C . LEU A 1 96 ? -4.898 5.157 3.105 1.00 94.50 96 LEU A C 1
ATOM 815 O O . LEU A 1 96 ? -5.818 4.535 2.582 1.00 94.50 96 LEU A O 1
ATOM 819 N N . ASN A 1 97 ? -3.663 5.158 2.616 1.00 94.00 97 ASN A N 1
ATOM 820 C CA . ASN A 1 97 ? -3.246 4.358 1.475 1.00 94.00 97 ASN A CA 1
ATOM 821 C C . ASN A 1 97 ? -2.304 3.242 1.927 1.00 94.00 97 ASN A C 1
ATOM 823 O O . ASN A 1 97 ? -1.210 3.500 2.446 1.00 94.00 97 ASN A O 1
ATOM 827 N N . LEU A 1 98 ? -2.725 2.011 1.658 1.00 94.81 98 LEU A N 1
ATOM 828 C CA . LEU A 1 98 ? -1.976 0.779 1.864 1.00 94.81 98 LEU A CA 1
ATOM 829 C C . LEU A 1 98 ? -1.551 0.229 0.511 1.00 94.81 98 LEU A C 1
ATOM 831 O O . LEU A 1 98 ? -2.393 -0.212 -0.263 1.00 94.81 98 LEU A O 1
ATOM 835 N N . ARG A 1 99 ? -0.251 0.236 0.217 1.00 94.69 99 ARG A N 1
ATOM 836 C CA . ARG A 1 99 ? 0.286 -0.359 -1.015 1.00 94.69 99 ARG A CA 1
ATOM 837 C C . ARG A 1 99 ? 0.843 -1.745 -0.732 1.00 94.69 99 ARG A C 1
ATOM 839 O O . ARG A 1 99 ? 1.584 -1.913 0.232 1.00 94.69 99 ARG A O 1
ATOM 846 N N . PHE A 1 100 ? 0.602 -2.688 -1.631 1.00 94.50 100 PHE A N 1
ATOM 847 C CA . PHE A 1 100 ? 1.025 -4.082 -1.554 1.00 94.50 100 PHE A CA 1
ATOM 848 C C . PHE A 1 100 ? 2.012 -4.429 -2.676 1.00 94.50 100 PHE A C 1
ATOM 850 O O . PHE A 1 100 ? 2.030 -3.803 -3.737 1.00 94.50 100 PHE A O 1
ATOM 857 N N . ASN A 1 101 ? 2.865 -5.427 -2.434 1.00 88.88 101 ASN A N 1
ATOM 858 C CA . ASN A 1 101 ? 3.837 -5.900 -3.429 1.00 88.88 101 ASN A CA 1
ATOM 859 C C . ASN A 1 101 ? 3.231 -6.897 -4.423 1.00 88.88 101 ASN A C 1
ATOM 861 O O . ASN A 1 101 ? 3.749 -7.056 -5.527 1.00 88.88 101 ASN A O 1
ATOM 865 N N . ASN A 1 102 ? 2.162 -7.587 -4.030 1.00 88.88 102 ASN A N 1
ATOM 866 C CA . ASN A 1 102 ? 1.492 -8.587 -4.846 1.00 88.88 102 ASN A CA 1
ATOM 867 C C . ASN A 1 102 ? -0.027 -8.535 -4.621 1.00 88.88 102 ASN A C 1
ATOM 869 O O . ASN A 1 102 ? -0.510 -7.954 -3.646 1.00 88.88 102 ASN A O 1
ATOM 873 N N . LEU A 1 103 ? -0.758 -9.163 -5.541 1.00 90.06 103 LEU A N 1
ATOM 874 C CA . LEU A 1 103 ? -2.216 -9.227 -5.505 1.00 90.06 103 LEU A CA 1
ATOM 875 C C . LEU A 1 103 ? -2.737 -10.050 -4.318 1.00 90.06 103 LEU A C 1
ATOM 877 O O . LEU A 1 103 ? -3.761 -9.701 -3.747 1.00 90.06 103 LEU A O 1
ATOM 881 N N . TYR A 1 104 ? -2.017 -11.101 -3.920 1.00 92.81 104 TYR A N 1
ATOM 882 C CA . TYR A 1 104 ? -2.420 -11.980 -2.822 1.00 92.81 104 TYR A CA 1
ATOM 883 C C . TYR A 1 104 ? -2.562 -11.226 -1.491 1.00 92.81 104 TYR A C 1
ATOM 885 O O . TYR A 1 104 ? -3.597 -11.317 -0.837 1.00 92.81 104 TYR A O 1
ATOM 893 N N . HIS A 1 105 ? -1.563 -10.424 -1.109 1.00 93.81 105 HIS A N 1
ATOM 894 C CA . HIS A 1 105 ? -1.629 -9.619 0.112 1.00 93.81 105 HIS A CA 1
ATOM 895 C C . HIS A 1 105 ? -2.693 -8.530 0.029 1.00 93.81 105 HIS A C 1
ATOM 897 O O . HIS A 1 105 ? -3.315 -8.233 1.044 1.00 93.81 105 HIS A O 1
ATOM 903 N N . LEU A 1 106 ? -2.920 -7.961 -1.162 1.00 94.00 106 LEU A N 1
ATOM 904 C CA . LEU A 1 106 ? -4.019 -7.021 -1.358 1.00 94.00 106 LEU A CA 1
ATOM 905 C C . LEU A 1 106 ? -5.364 -7.700 -1.108 1.00 94.00 106 LEU A C 1
ATOM 907 O O . LEU A 1 106 ? -6.153 -7.179 -0.336 1.00 94.00 106 LEU A O 1
ATOM 911 N N . GLN A 1 107 ? -5.620 -8.852 -1.730 1.00 93.00 107 GLN A N 1
ATOM 912 C CA . GLN A 1 107 ? -6.895 -9.558 -1.587 1.00 93.00 107 GLN A CA 1
ATOM 913 C C . GLN A 1 107 ? -7.128 -9.981 -0.139 1.00 93.00 107 GLN A C 1
ATOM 915 O O . GLN A 1 107 ? -8.203 -9.754 0.405 1.00 93.00 107 GLN A O 1
ATOM 920 N N . PHE A 1 108 ? -6.098 -10.525 0.511 1.00 94.62 108 PHE A N 1
ATOM 921 C CA . PHE A 1 108 ? -6.158 -10.847 1.932 1.00 94.62 108 PHE A CA 1
ATOM 922 C C . PHE A 1 108 ? -6.507 -9.617 2.779 1.00 94.62 108 PHE A C 1
ATOM 924 O O . PHE A 1 108 ? -7.414 -9.680 3.604 1.00 94.62 108 PHE A O 1
ATOM 931 N N . ALA A 1 109 ? -5.819 -8.493 2.558 1.00 94.44 109 ALA A N 1
ATOM 932 C CA . ALA A 1 109 ? -6.066 -7.266 3.302 1.00 94.44 109 ALA A CA 1
ATOM 933 C C . ALA A 1 109 ? -7.458 -6.685 3.028 1.00 94.44 109 ALA A C 1
ATOM 935 O O . ALA A 1 109 ? -8.086 -6.200 3.958 1.00 94.44 109 ALA A O 1
ATOM 936 N N . ASP A 1 110 ? -7.952 -6.748 1.792 1.00 92.19 110 ASP A N 1
ATOM 937 C CA . ASP A 1 110 ? -9.280 -6.244 1.431 1.00 92.19 110 ASP A CA 1
ATOM 938 C C . ASP A 1 110 ? -10.404 -7.064 2.081 1.00 92.19 110 ASP A C 1
ATOM 940 O O . ASP A 1 110 ? -11.402 -6.508 2.530 1.00 92.19 110 ASP A O 1
ATOM 944 N N . HIS A 1 111 ? -10.207 -8.378 2.225 1.00 92.06 111 HIS A N 1
ATOM 945 C CA . HIS A 1 111 ? -11.115 -9.232 2.990 1.00 92.06 111 HIS A CA 1
ATOM 946 C C . HIS A 1 111 ? -11.006 -9.016 4.506 1.00 92.06 111 HIS A C 1
ATOM 948 O O . HIS A 1 111 ? -12.018 -9.054 5.203 1.00 92.06 111 HIS A O 1
ATOM 954 N N . ALA A 1 112 ? -9.794 -8.804 5.026 1.00 92.62 112 ALA A N 1
ATOM 955 C CA . ALA A 1 112 ? -9.546 -8.643 6.458 1.00 92.62 112 ALA A CA 1
ATOM 956 C C . ALA A 1 112 ? -9.892 -7.241 6.992 1.00 92.62 112 ALA A C 1
ATOM 958 O O . ALA A 1 112 ? -10.146 -7.093 8.186 1.00 92.62 112 ALA A O 1
ATOM 959 N N . LEU A 1 113 ? -9.893 -6.218 6.130 1.00 92.38 113 LEU A N 1
ATOM 960 C CA . LEU A 1 113 ? -10.163 -4.822 6.474 1.00 92.38 113 LEU A CA 1
ATOM 961 C C . LEU A 1 113 ? -11.468 -4.340 5.823 1.00 92.38 113 LEU A C 1
ATOM 963 O O . LEU A 1 113 ? -11.437 -3.748 4.736 1.00 92.38 113 LEU A O 1
ATOM 967 N N . PRO A 1 114 ? -12.620 -4.540 6.490 1.00 87.75 114 PRO A N 1
ATOM 968 C CA . PRO A 1 114 ? -13.864 -3.873 6.132 1.00 87.75 114 PRO A CA 1
ATOM 969 C C . PRO A 1 114 ? -13.699 -2.359 5.933 1.00 87.75 114 PRO A C 1
ATOM 971 O O . PRO A 1 114 ? -12.800 -1.713 6.467 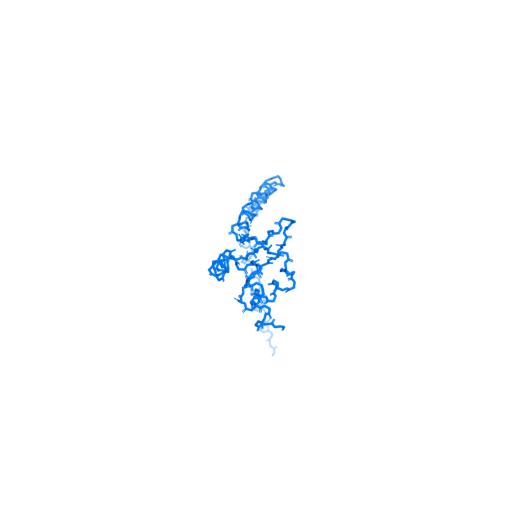1.00 87.75 114 PRO A O 1
ATOM 974 N N . THR A 1 115 ? -14.621 -1.748 5.188 1.00 87.69 115 THR A N 1
ATOM 975 C CA . THR A 1 115 ? -14.530 -0.317 4.840 1.00 87.69 115 THR A CA 1
ATOM 976 C C . THR A 1 115 ? -14.453 0.608 6.060 1.00 87.69 115 THR A C 1
ATOM 978 O O . THR A 1 115 ? -13.778 1.630 5.992 1.00 87.69 115 THR A O 1
ATOM 981 N N . ASN A 1 116 ? -15.062 0.214 7.182 1.00 89.62 116 ASN A N 1
ATOM 982 C CA . ASN A 1 116 ? -15.180 1.039 8.386 1.00 89.62 116 ASN A CA 1
ATOM 983 C C . ASN A 1 116 ? -14.129 0.711 9.460 1.00 89.62 116 ASN A C 1
ATOM 985 O O . ASN A 1 116 ? -14.181 1.256 10.554 1.00 89.62 116 ASN A O 1
ATOM 989 N N . THR A 1 117 ? -13.157 -0.162 9.180 1.00 91.88 117 THR A N 1
ATOM 990 C CA . THR A 1 117 ? -12.192 -0.628 10.193 1.00 91.88 117 THR A CA 1
ATOM 991 C C . THR A 1 117 ? -11.407 0.500 10.865 1.00 91.88 117 THR A C 1
ATOM 993 O O . THR A 1 117 ? -10.995 0.363 12.013 1.00 91.88 117 THR A O 1
ATOM 996 N N . PHE A 1 118 ? -11.205 1.618 10.166 1.00 93.06 118 PHE A N 1
ATOM 997 C CA . PHE A 1 118 ? -10.432 2.757 10.660 1.00 93.06 118 PHE A CA 1
ATOM 998 C C . PHE A 1 118 ? -11.303 3.918 11.165 1.00 93.06 118 PHE A C 1
ATOM 1000 O O . PHE A 1 118 ? -10.845 5.062 11.218 1.00 93.06 118 PHE A O 1
ATOM 1007 N N . ASP A 1 119 ? -12.553 3.651 11.544 1.00 93.94 119 ASP A N 1
ATOM 1008 C CA . ASP A 1 119 ? -13.411 4.636 12.201 1.00 93.94 119 ASP A CA 1
ATOM 1009 C C . ASP A 1 119 ? -13.047 4.833 13.690 1.00 93.94 119 ASP A C 1
ATOM 1011 O O . ASP A 1 119 ? -12.129 4.208 14.236 1.00 93.94 119 ASP A O 1
ATOM 1015 N N . CYS A 1 120 ? -13.736 5.773 14.344 1.00 93.19 120 CYS A N 1
ATOM 1016 C CA . CYS A 1 120 ? -13.530 6.062 15.764 1.00 93.19 120 CYS A CA 1
ATOM 1017 C C . CYS A 1 120 ? -13.999 4.918 16.675 1.00 93.19 120 CYS A C 1
ATOM 1019 O O . CYS A 1 120 ? -13.401 4.694 17.722 1.00 93.19 120 CYS A O 1
ATOM 1021 N N . GLU A 1 121 ? -15.067 4.213 16.301 1.00 93.00 121 GLU A N 1
ATOM 1022 C CA . GLU A 1 121 ? -15.692 3.192 17.144 1.00 93.00 121 GLU A CA 1
ATOM 1023 C C . GLU A 1 121 ? -14.805 1.947 17.253 1.00 93.00 121 GLU A C 1
ATOM 1025 O O . GLU A 1 121 ? -14.550 1.446 18.351 1.00 93.00 121 GLU A O 1
ATOM 1030 N N . HIS A 1 122 ? -14.269 1.485 16.124 1.00 92.06 122 HIS A N 1
ATOM 1031 C CA . HIS A 1 122 ? -13.308 0.391 16.071 1.00 92.06 122 HIS A CA 1
ATOM 1032 C C . HIS A 1 122 ? -12.007 0.756 16.781 1.00 92.06 122 HIS A C 1
ATOM 1034 O O . HIS A 1 122 ? -11.443 -0.096 17.465 1.00 92.06 122 HIS A O 1
ATOM 1040 N N . PHE A 1 123 ? -11.555 2.011 16.677 1.00 92.75 123 PHE A N 1
ATOM 1041 C CA . PHE A 1 123 ? -10.374 2.472 17.405 1.00 92.75 123 PHE A CA 1
ATOM 1042 C C . PHE A 1 123 ? -10.547 2.337 18.919 1.00 92.75 123 PHE A C 1
ATOM 1044 O O . PHE A 1 123 ? -9.704 1.723 19.572 1.00 92.75 123 PHE A O 1
ATOM 1051 N N . SER A 1 124 ? -11.647 2.867 19.468 1.00 92.00 124 SER A N 1
ATOM 1052 C CA . SER A 1 124 ? -11.932 2.790 20.904 1.00 92.00 124 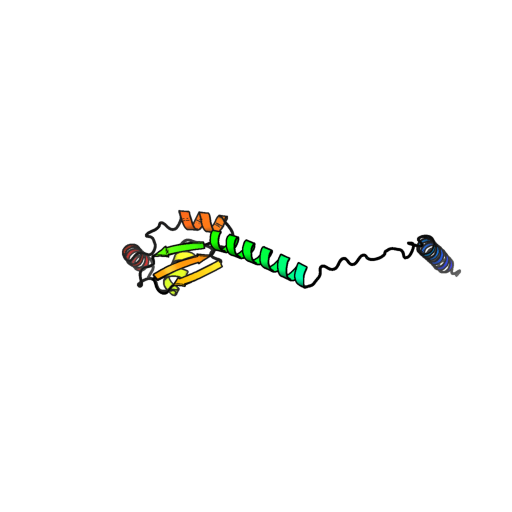SER A CA 1
ATOM 1053 C C . SER A 1 124 ? -11.985 1.341 21.384 1.00 92.00 124 SER A C 1
ATOM 1055 O O . SER A 1 124 ? -11.274 0.980 22.315 1.00 92.00 124 SER A O 1
ATOM 1057 N N . ARG A 1 125 ? -12.729 0.478 20.677 1.00 92.38 125 ARG A N 1
ATOM 1058 C CA . ARG A 1 125 ? -12.820 -0.952 21.018 1.00 92.38 125 ARG A CA 1
ATOM 1059 C C . ARG A 1 125 ? -11.465 -1.656 20.971 1.00 92.38 125 ARG A C 1
ATOM 1061 O O . ARG A 1 125 ? -11.202 -2.524 21.798 1.00 92.38 125 ARG A O 1
ATOM 1068 N N . TRP A 1 126 ? -10.624 -1.324 19.993 1.00 91.69 126 TRP A N 1
ATOM 1069 C CA . TRP A 1 126 ? -9.327 -1.972 19.829 1.00 91.69 126 TRP A CA 1
ATOM 1070 C C . TRP A 1 126 ? -8.335 -1.574 20.925 1.00 91.69 126 TRP A C 1
ATOM 1072 O O . TRP A 1 126 ? -7.670 -2.457 21.466 1.00 91.69 126 TRP A O 1
ATOM 1082 N N . ILE A 1 127 ? -8.272 -0.284 21.276 1.00 91.44 127 ILE A N 1
ATOM 1083 C CA . ILE A 1 127 ? -7.422 0.222 22.365 1.00 91.44 127 ILE A CA 1
ATOM 1084 C C . ILE A 1 127 ? -7.844 -0.365 23.712 1.00 91.44 127 ILE A C 1
ATOM 1086 O O . ILE A 1 127 ? -6.983 -0.808 24.465 1.00 91.44 127 ILE A O 1
ATOM 1090 N N . ASP A 1 128 ? -9.147 -0.452 23.989 1.00 90.00 128 ASP A N 1
ATOM 1091 C CA . ASP A 1 128 ? -9.640 -1.041 25.241 1.00 90.00 128 ASP A CA 1
ATOM 1092 C C . ASP A 1 128 ? -9.224 -2.517 25.394 1.00 90.00 128 ASP A C 1
ATOM 1094 O O . ASP A 1 128 ? -9.019 -3.008 26.503 1.00 90.00 128 ASP A O 1
ATOM 1098 N N . GLN A 1 129 ? -9.080 -3.235 24.277 1.00 86.50 129 GLN A N 1
ATOM 1099 C CA . GLN A 1 129 ? -8.665 -4.641 24.247 1.00 86.50 129 GLN A CA 1
ATOM 1100 C C . GLN A 1 129 ? -7.142 -4.830 24.194 1.00 86.50 129 GLN A C 1
ATOM 1102 O O . GLN A 1 129 ? -6.656 -5.912 24.524 1.00 86.50 129 GLN A O 1
ATOM 1107 N N . ASN A 1 130 ? -6.392 -3.819 23.745 1.00 80.62 130 ASN A N 1
ATOM 1108 C CA . ASN A 1 130 ? -4.950 -3.887 23.497 1.00 80.62 130 ASN A CA 1
ATOM 1109 C C . ASN A 1 130 ? -4.260 -2.588 23.967 1.00 80.62 130 ASN A C 1
ATOM 1111 O O . ASN A 1 130 ? -3.828 -1.802 23.115 1.00 80.62 130 ASN A O 1
ATOM 1115 N N . PRO A 1 131 ? -4.187 -2.346 25.290 1.00 61.84 131 PRO A 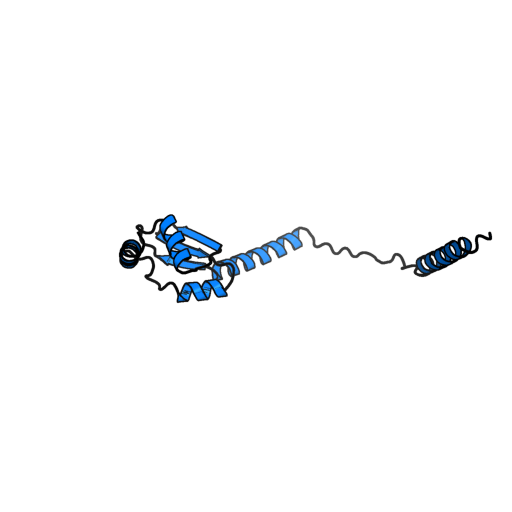N 1
ATOM 1116 C CA . PRO A 1 131 ? -3.558 -1.151 25.852 1.00 61.84 131 PRO A CA 1
ATOM 1117 C C . PRO A 1 131 ? -2.042 -1.084 25.612 1.00 61.84 131 PRO A C 1
ATOM 1119 O O . PRO A 1 131 ? -1.381 -2.149 25.565 1.00 61.84 131 PRO A O 1
#

Solvent-accessible surface area (backbone atoms only — not comparable to full-atom values): 7723 Å² total; per-residue (Å²): 142,76,80,72,70,60,59,59,53,53,53,50,51,49,51,52,49,49,49,60,57,70,52,62,69,66,90,74,72,68,74,76,75,77,67,71,51,71,67,57,48,51,53,50,52,51,54,50,52,50,53,51,51,51,55,48,55,75,21,47,51,76,38,62,39,33,88,85,64,42,76,68,55,50,53,53,51,36,53,73,72,69,52,67,66,72,43,80,48,74,46,96,83,37,35,35,38,42,30,29,88,44,66,66,49,38,54,53,40,58,72,73,46,55,83,64,59,40,36,66,68,48,45,54,57,48,44,77,76,57,120

pLDDT: mean 82.55, std 15.35, range [36.59, 95.12]